Protein AF-V5IZ94-F1 (afdb_monomer_lite)

pLDDT: mean 80.49, std 11.0, range [50.66, 91.44]

Radius of gyration: 14.76 Å; chains: 1; bounding box: 39×33×31 Å

Secondary structure (DSSP, 8-state):
-HHHHHHHHH--SSHHHHHHHHHHHHHTT-HHHHHHHHHTTTT-HHHHHHHHHHHHHGGG--HHHHTT----SHHHHHHHHHHHHHHHHTTSS-HHHHHHHHHHHHHHHHHTT---HHHHHHHHHHH--

Sequence (129 aa):
QERWFSLTFKMGRERPEELVHAMCLILLKRNSEAHAKLTANSDSSIGSYLAEMVKMHGERLNGGHIGGFKATDAKTLLDIARIFTILVQERLCDKSLRDQAYLAALAASRTCGLRSLDVEEEVKQVCGP

InterPro domains:
  IPR040886 TRIF, N-terminal [PF17798] (1-129)
  IPR046946 TIR domain-containing adapter molecule 1/2 [PTHR47230] (1-129)

Organism: Ctenopharyngodon idella (NCBI:txid7959)

Structure (mmCIF, N/CA/C/O backbone):
data_AF-V5IZ94-F1
#
_entry.id   AF-V5IZ94-F1
#
loop_
_atom_site.group_PDB
_atom_site.id
_atom_site.type_symbol
_atom_site.label_atom_id
_atom_site.label_alt_id
_atom_site.label_comp_id
_atom_site.label_asym_id
_atom_site.label_entity_id
_atom_site.label_seq_id
_atom_site.pdbx_PDB_ins_code
_atom_site.Cartn_x
_atom_site.Cartn_y
_atom_site.Cartn_z
_atom_site.occupancy
_atom_site.B_iso_or_equiv
_atom_site.auth_seq_id
_atom_site.auth_comp_id
_atom_site.auth_asym_id
_atom_site.auth_atom_id
_atom_site.pdbx_PDB_model_num
ATOM 1 N N . GLN A 1 1 ? -19.495 -5.567 5.600 1.00 52.41 1 GLN A N 1
ATOM 2 C CA . GLN A 1 1 ? -18.596 -5.127 6.692 1.00 52.41 1 GLN A CA 1
ATOM 3 C C . GLN A 1 1 ? -17.881 -6.295 7.371 1.00 52.41 1 GLN A C 1
ATOM 5 O O . GLN A 1 1 ? -16.711 -6.147 7.693 1.00 52.41 1 GLN A O 1
ATOM 10 N N . GLU A 1 2 ? -18.515 -7.462 7.509 1.00 55.16 2 GLU A N 1
ATOM 11 C CA . GLU A 1 2 ? -17.943 -8.653 8.171 1.00 55.16 2 GLU A CA 1
ATOM 12 C C . GLU A 1 2 ? -16.627 -9.160 7.558 1.00 55.16 2 GLU A C 1
ATOM 14 O O . GLU A 1 2 ? -15.714 -9.546 8.277 1.00 55.16 2 GLU A O 1
ATOM 19 N N . ARG A 1 3 ? -16.475 -9.070 6.233 1.00 59.59 3 ARG A N 1
ATOM 20 C CA . ARG A 1 3 ? -15.273 -9.537 5.523 1.00 59.59 3 ARG A CA 1
ATOM 21 C C . ARG A 1 3 ? -13.995 -8.780 5.918 1.00 59.59 3 ARG A C 1
ATOM 23 O O . ARG A 1 3 ? -12.941 -9.390 6.040 1.00 59.59 3 ARG A O 1
ATOM 30 N N . TRP A 1 4 ? -14.100 -7.477 6.190 1.00 57.09 4 TRP A N 1
ATOM 31 C CA . TRP A 1 4 ? -12.976 -6.658 6.666 1.00 57.09 4 TRP A CA 1
ATOM 32 C C . TRP A 1 4 ? -12.596 -7.001 8.107 1.00 57.09 4 TRP A C 1
ATOM 34 O O . TRP A 1 4 ? -11.415 -7.078 8.426 1.00 57.09 4 TRP A O 1
ATOM 44 N N . PHE A 1 5 ? -13.590 -7.282 8.955 1.00 53.81 5 PHE A N 1
ATOM 45 C CA . PHE A 1 5 ? -13.372 -7.768 10.318 1.00 53.81 5 PHE A CA 1
ATOM 46 C C . PHE A 1 5 ? -12.667 -9.129 10.333 1.00 53.81 5 PHE A C 1
ATOM 48 O O . PHE A 1 5 ? -11.694 -9.303 11.063 1.00 53.81 5 PHE A O 1
ATOM 55 N N . SER A 1 6 ? -13.079 -10.074 9.486 1.00 57.84 6 SER A N 1
ATOM 56 C CA . SER A 1 6 ? -12.382 -11.359 9.360 1.00 57.84 6 SER A CA 1
ATOM 57 C C . SER A 1 6 ? -10.941 -11.200 8.868 1.00 57.84 6 SER A C 1
ATOM 59 O O . SER A 1 6 ? -10.069 -11.912 9.360 1.00 57.84 6 SER A O 1
ATOM 61 N N . LEU A 1 7 ? -10.670 -10.247 7.964 1.00 59.03 7 LEU A N 1
ATOM 62 C CA . LEU A 1 7 ? -9.303 -9.907 7.550 1.00 59.03 7 LEU A CA 1
ATOM 63 C C . LEU A 1 7 ? -8.458 -9.467 8.745 1.00 59.03 7 LEU A C 1
ATOM 65 O O . LEU A 1 7 ? -7.378 -10.005 8.950 1.00 59.03 7 LEU A O 1
ATOM 69 N N . THR A 1 8 ? -8.963 -8.533 9.560 1.00 56.94 8 THR A N 1
ATOM 70 C CA . THR A 1 8 ? -8.218 -8.000 10.717 1.00 56.94 8 THR A CA 1
ATOM 71 C C . THR A 1 8 ? -7.782 -9.082 11.706 1.00 56.94 8 THR A C 1
ATOM 73 O O . THR A 1 8 ? -6.750 -8.943 12.352 1.00 56.94 8 THR A O 1
ATOM 76 N N . PHE A 1 9 ? -8.541 -10.178 11.786 1.00 50.66 9 PHE A N 1
ATOM 77 C CA . PHE A 1 9 ? -8.285 -11.295 12.692 1.00 50.66 9 PHE A CA 1
ATOM 78 C C . PHE A 1 9 ? -7.297 -12.335 12.132 1.00 50.66 9 PHE A C 1
ATOM 80 O O . PHE A 1 9 ? -6.703 -13.084 12.900 1.00 50.66 9 PHE A O 1
ATOM 87 N N . LYS A 1 10 ? -7.121 -12.400 10.805 1.00 52.94 10 LYS A N 1
ATOM 88 C CA . LYS A 1 10 ? -6.275 -13.401 10.125 1.00 52.94 10 LYS A CA 1
ATOM 89 C C . LYS A 1 10 ? -4.849 -12.933 9.825 1.00 52.94 10 LYS A C 1
ATOM 91 O O . LYS A 1 10 ? -4.017 -13.754 9.462 1.00 52.94 10 LYS A O 1
ATOM 96 N N . MET A 1 11 ? -4.592 -11.634 9.930 1.00 58.84 11 MET A N 1
ATOM 97 C CA . MET A 1 11 ? -3.327 -11.002 9.545 1.00 58.84 11 MET A CA 1
ATOM 98 C C . MET A 1 11 ? -2.218 -11.366 10.540 1.00 58.84 11 MET A C 1
ATOM 100 O O . MET A 1 11 ? -2.392 -11.169 11.745 1.00 58.84 11 MET A O 1
ATOM 104 N N . GLY A 1 12 ? -1.095 -11.893 10.052 1.00 50.88 12 GLY A N 1
ATOM 105 C CA . GLY A 1 12 ? 0.112 -12.129 10.843 1.00 50.88 12 GLY A CA 1
ATOM 106 C C . GLY A 1 12 ? 0.851 -10.839 11.239 1.00 50.88 12 GLY A C 1
ATOM 107 O O . GLY A 1 12 ? 0.288 -9.741 11.277 1.00 50.88 12 GLY A O 1
ATOM 108 N N . ARG A 1 13 ? 2.129 -10.982 11.622 1.00 58.28 13 ARG A N 1
ATOM 109 C CA . ARG A 1 13 ? 2.989 -9.877 12.099 1.00 58.28 13 ARG A CA 1
ATOM 110 C C . ARG A 1 13 ? 3.839 -9.246 10.992 1.00 58.28 13 ARG A C 1
ATOM 112 O O . ARG A 1 13 ? 4.727 -8.452 11.300 1.00 58.28 13 ARG A O 1
ATOM 119 N N . GLU A 1 14 ? 3.632 -9.610 9.728 1.00 70.31 14 GLU A N 1
ATOM 120 C CA . GLU A 1 14 ? 4.438 -9.064 8.640 1.00 70.31 14 GLU A CA 1
ATOM 121 C C . GLU A 1 14 ? 3.919 -7.693 8.190 1.00 70.31 14 GLU A C 1
ATOM 123 O O . GLU A 1 14 ? 2.719 -7.419 8.164 1.00 70.31 14 GLU A O 1
ATOM 128 N N . ARG A 1 15 ? 4.845 -6.809 7.802 1.00 74.75 15 ARG A N 1
ATOM 129 C CA . ARG A 1 15 ? 4.556 -5.410 7.445 1.00 74.75 15 ARG A CA 1
ATOM 130 C C . ARG A 1 15 ? 3.404 -5.237 6.432 1.00 74.75 15 ARG A C 1
ATOM 132 O O . ARG A 1 15 ? 2.565 -4.367 6.668 1.00 74.75 15 ARG A O 1
ATOM 139 N N . PRO A 1 16 ? 3.296 -6.021 5.340 1.00 79.25 16 PRO A N 1
ATOM 140 C CA . PRO A 1 16 ? 2.183 -5.884 4.397 1.00 79.25 16 PRO A CA 1
ATOM 141 C C . PRO A 1 16 ? 0.822 -6.194 5.030 1.00 79.25 16 PRO A C 1
ATOM 143 O O . PRO A 1 16 ? -0.158 -5.507 4.752 1.00 79.25 16 PRO A O 1
ATOM 146 N N . GLU A 1 17 ? 0.761 -7.179 5.924 1.00 81.25 17 GLU A N 1
ATOM 147 C CA . GLU A 1 17 ? -0.456 -7.537 6.654 1.00 81.25 17 GLU A CA 1
ATOM 148 C C . GLU A 1 17 ? -0.843 -6.428 7.638 1.00 81.25 17 GLU A C 1
ATOM 150 O O . GLU A 1 17 ? -2.008 -6.048 7.757 1.00 81.25 17 GLU A O 1
ATOM 155 N N . GLU A 1 18 ? 0.139 -5.816 8.300 1.00 84.19 18 GLU A N 1
ATOM 156 C CA . GLU A 1 18 ? -0.121 -4.676 9.175 1.00 84.19 18 GLU A CA 1
ATOM 157 C C . GLU A 1 18 ? -0.682 -3.465 8.426 1.00 84.19 18 GLU A C 1
ATOM 159 O O . GLU A 1 18 ? -1.604 -2.811 8.927 1.00 84.19 18 GLU A O 1
ATOM 164 N N . LEU A 1 19 ? -0.175 -3.204 7.218 1.00 86.56 19 LEU A N 1
ATOM 165 C CA . LEU A 1 19 ? -0.670 -2.148 6.338 1.00 86.56 19 LEU A CA 1
ATOM 166 C C . LEU A 1 19 ? -2.098 -2.436 5.866 1.00 86.56 19 LEU A C 1
ATOM 168 O O . LEU A 1 19 ? -2.950 -1.550 5.950 1.00 86.56 19 LEU A O 1
ATOM 172 N N . VAL A 1 20 ? -2.400 -3.668 5.441 1.00 87.12 20 VAL A N 1
ATOM 173 C CA . VAL A 1 20 ? -3.773 -4.037 5.058 1.00 87.12 20 VAL A CA 1
ATOM 174 C C . VAL A 1 20 ? -4.715 -3.925 6.255 1.00 87.12 20 VAL A C 1
ATOM 176 O O . VAL A 1 20 ? -5.819 -3.390 6.120 1.00 87.12 20 VAL A O 1
ATOM 179 N N . HIS A 1 21 ? -4.289 -4.354 7.445 1.00 86.69 21 HIS A N 1
ATOM 180 C CA . HIS A 1 21 ? -5.083 -4.189 8.656 1.00 86.69 21 HIS A CA 1
ATOM 181 C C . HIS A 1 21 ? -5.380 -2.706 8.933 1.00 86.69 21 HIS A C 1
ATOM 183 O O . HIS A 1 21 ? -6.535 -2.344 9.165 1.00 86.69 21 HIS A O 1
ATOM 189 N N . ALA A 1 22 ? -4.379 -1.829 8.843 1.00 88.75 22 ALA A N 1
ATOM 190 C CA . ALA A 1 22 ? -4.588 -0.396 9.007 1.00 88.75 22 ALA A CA 1
ATOM 191 C C . ALA A 1 22 ? -5.559 0.182 7.962 1.00 88.75 22 ALA A C 1
ATOM 193 O O . ALA A 1 22 ? -6.456 0.944 8.321 1.00 88.75 22 ALA A O 1
ATOM 194 N N . MET A 1 23 ? -5.454 -0.226 6.692 1.00 87.12 23 MET A N 1
ATOM 195 C CA . MET A 1 23 ? -6.409 0.162 5.644 1.00 87.12 23 MET A CA 1
ATOM 196 C C . MET A 1 23 ? -7.840 -0.291 5.972 1.00 87.12 23 MET A C 1
ATOM 198 O O . MET A 1 23 ? -8.788 0.475 5.793 1.00 87.12 23 MET A O 1
ATOM 202 N N . CYS A 1 24 ? -8.010 -1.499 6.517 1.00 86.62 24 CYS A N 1
ATOM 203 C CA . CYS A 1 24 ? -9.313 -1.979 6.981 1.00 86.62 24 CYS A CA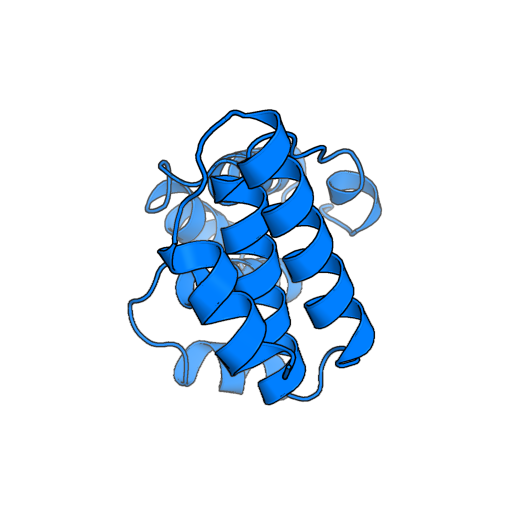 1
ATOM 204 C C . CYS A 1 24 ? -9.867 -1.096 8.109 1.00 86.62 24 CYS A C 1
ATOM 206 O O . CYS A 1 24 ? -11.041 -0.731 8.081 1.00 86.62 24 CYS A O 1
ATOM 208 N N . LEU A 1 25 ? -9.032 -0.707 9.079 1.00 88.19 25 LEU A N 1
ATOM 209 C CA . LEU A 1 25 ? -9.428 0.181 10.177 1.00 88.19 25 LEU A CA 1
ATOM 210 C C . LEU A 1 25 ? -9.865 1.567 9.673 1.00 88.19 25 LEU A C 1
ATOM 212 O O . LEU A 1 25 ? -10.862 2.097 10.168 1.00 88.19 25 LEU A O 1
ATOM 216 N N . ILE A 1 26 ? -9.200 2.116 8.648 1.00 86.56 26 ILE A N 1
ATOM 217 C CA . ILE A 1 26 ? -9.622 3.358 7.971 1.00 86.56 26 ILE A CA 1
ATOM 218 C C . ILE A 1 26 ? -11.028 3.202 7.378 1.00 86.56 26 ILE A C 1
ATOM 220 O O . ILE A 1 26 ? -11.903 4.041 7.604 1.00 86.56 26 ILE A O 1
ATOM 224 N N . LEU A 1 27 ? -11.271 2.111 6.642 1.00 83.06 27 LEU A N 1
ATOM 225 C CA . LEU A 1 27 ? -12.579 1.832 6.037 1.00 83.06 27 LEU A CA 1
ATOM 226 C C . LEU A 1 27 ? -13.681 1.643 7.090 1.00 83.06 27 LEU A C 1
ATOM 228 O O . LEU A 1 27 ? -14.825 2.033 6.862 1.00 83.06 27 LEU A O 1
ATOM 232 N N . LEU A 1 28 ? -13.332 1.092 8.254 1.00 84.50 28 LEU A N 1
ATOM 233 C CA . LEU A 1 28 ? -14.220 0.926 9.408 1.00 84.50 28 LEU A CA 1
ATOM 234 C C . LEU A 1 28 ? -14.358 2.197 10.266 1.00 84.50 28 LEU A C 1
ATOM 236 O O . LEU A 1 28 ? -14.985 2.139 11.320 1.00 84.50 28 LEU A O 1
ATOM 240 N N . LYS A 1 29 ? -13.782 3.332 9.842 1.00 85.00 29 LYS A N 1
ATOM 241 C CA . LYS A 1 29 ? -13.776 4.614 10.573 1.00 85.00 29 LYS A CA 1
ATOM 242 C C . LYS A 1 29 ? -13.111 4.553 11.957 1.00 85.00 29 LYS A C 1
ATOM 244 O O . LYS A 1 29 ? -13.259 5.468 12.761 1.00 85.00 29 LYS A O 1
ATOM 249 N N . ARG A 1 30 ? -12.286 3.534 12.217 1.00 87.00 30 ARG A N 1
ATOM 250 C CA . ARG A 1 30 ? -11.464 3.387 13.432 1.00 87.00 30 ARG A CA 1
ATOM 251 C C . ARG A 1 30 ? -10.138 4.137 13.267 1.00 87.00 30 ARG A C 1
ATOM 253 O O . ARG A 1 30 ? -9.057 3.559 13.353 1.00 87.00 30 ARG A O 1
ATOM 260 N N . ASN A 1 31 ? -10.230 5.437 12.986 1.00 87.69 31 ASN A N 1
ATOM 261 C CA . ASN A 1 31 ? -9.098 6.262 12.548 1.00 87.69 31 ASN A CA 1
ATOM 262 C C . ASN A 1 31 ? -7.958 6.332 13.575 1.00 87.69 31 ASN A C 1
ATOM 264 O O . ASN A 1 31 ? -6.796 6.283 13.187 1.00 87.69 31 ASN A O 1
ATOM 268 N N . SER A 1 32 ? -8.268 6.389 14.874 1.00 88.25 32 SER A N 1
ATOM 269 C CA . SER A 1 32 ? -7.248 6.416 15.934 1.00 88.25 32 SER A CA 1
ATOM 270 C C . SER A 1 32 ? -6.398 5.142 15.951 1.00 88.25 32 SER A C 1
ATOM 272 O O . SER A 1 32 ? -5.178 5.208 16.085 1.00 88.25 32 SER A O 1
ATOM 274 N N . GLU A 1 33 ? -7.029 3.983 15.759 1.00 89.75 33 GLU A N 1
ATOM 275 C CA . GLU A 1 33 ? -6.339 2.690 15.718 1.00 89.75 33 GLU A CA 1
ATOM 276 C C . GLU A 1 33 ? -5.554 2.514 14.420 1.00 89.75 33 GLU A C 1
ATOM 278 O O . GLU A 1 33 ? -4.411 2.061 14.449 1.00 89.75 33 GLU A O 1
ATOM 283 N N . ALA A 1 34 ? -6.132 2.939 13.291 1.00 90.12 34 ALA A N 1
ATOM 284 C CA . ALA A 1 34 ? -5.429 2.978 12.015 1.00 90.12 34 ALA A CA 1
ATOM 285 C C . ALA A 1 34 ? -4.161 3.839 12.108 1.00 90.12 34 ALA A C 1
ATOM 287 O O . ALA A 1 34 ? -3.079 3.386 11.746 1.00 90.12 34 ALA A O 1
ATOM 288 N N . HIS A 1 35 ? -4.275 5.056 12.646 1.00 90.81 35 HIS A N 1
ATOM 289 C CA . HIS A 1 35 ? -3.151 5.975 12.802 1.00 90.81 35 HIS A CA 1
ATOM 290 C C . HIS A 1 35 ? -2.063 5.398 13.712 1.00 90.81 35 HIS A C 1
ATOM 292 O O . HIS A 1 35 ? -0.881 5.457 13.371 1.00 90.81 35 HIS A O 1
ATOM 298 N N . ALA A 1 36 ? -2.442 4.816 14.855 1.00 89.69 36 ALA A N 1
ATOM 299 C CA . ALA A 1 36 ? -1.498 4.163 15.759 1.00 89.69 36 ALA A CA 1
ATOM 300 C C . ALA A 1 36 ? -0.739 3.028 15.055 1.00 89.69 36 ALA A C 1
ATOM 302 O O . ALA A 1 36 ? 0.486 2.953 15.156 1.00 89.69 36 ALA A O 1
ATOM 303 N N . LYS A 1 37 ? -1.443 2.193 14.278 1.00 88.25 37 LYS A N 1
ATOM 304 C CA . LYS A 1 37 ? -0.821 1.067 13.572 1.00 88.25 37 LYS A CA 1
ATOM 305 C C . LYS A 1 37 ? 0.097 1.507 12.427 1.00 8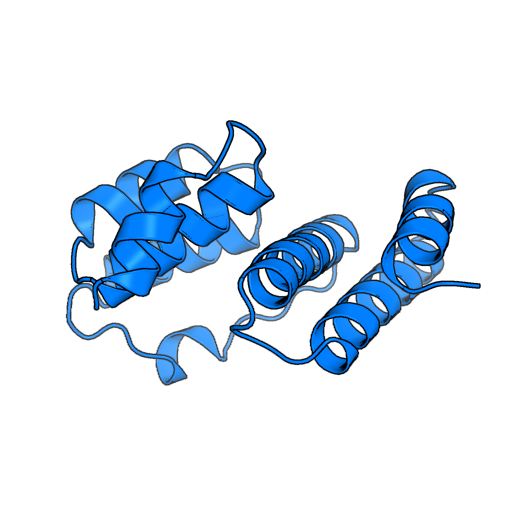8.25 37 LYS A C 1
ATOM 307 O O . LYS A 1 37 ? 1.157 0.916 12.231 1.00 88.25 37 LYS A O 1
ATOM 312 N N . LEU A 1 38 ? -0.275 2.564 11.706 1.00 88.88 38 LEU A N 1
ATOM 313 C CA . LEU A 1 38 ? 0.548 3.136 10.634 1.00 88.88 38 LEU A CA 1
ATOM 314 C C . LEU A 1 38 ? 1.800 3.823 11.181 1.00 88.88 38 LEU A C 1
ATOM 316 O O . LEU A 1 38 ? 2.875 3.674 10.611 1.00 88.88 38 LEU A O 1
ATOM 320 N N . THR A 1 39 ? 1.684 4.506 12.321 1.00 86.50 39 THR A N 1
ATOM 321 C CA . THR A 1 39 ? 2.821 5.175 12.972 1.00 86.50 39 THR A CA 1
ATOM 322 C C . THR A 1 39 ? 3.815 4.162 13.545 1.00 86.50 39 THR A C 1
ATOM 324 O O . THR A 1 39 ? 5.018 4.388 13.491 1.00 86.50 39 THR A O 1
ATOM 327 N N . ALA A 1 40 ? 3.334 3.011 14.026 1.00 84.62 40 ALA A N 1
ATOM 328 C CA . ALA A 1 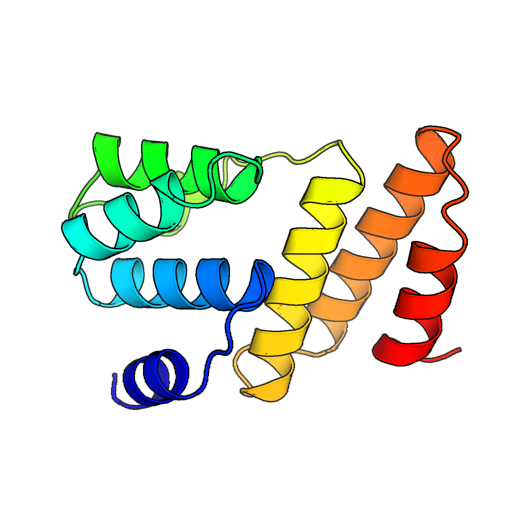40 ? 4.191 1.893 14.424 1.00 84.62 40 ALA A CA 1
ATOM 329 C C . ALA A 1 40 ? 4.964 1.266 13.240 1.00 84.62 40 ALA A C 1
ATOM 331 O O . ALA A 1 40 ? 5.954 0.574 13.458 1.00 84.62 40 ALA A O 1
ATOM 332 N N . ASN A 1 41 ? 4.544 1.537 11.997 1.00 74.75 41 ASN A N 1
ATOM 333 C CA . ASN A 1 41 ? 5.177 1.099 10.749 1.00 74.75 41 ASN A CA 1
ATOM 334 C C . ASN A 1 41 ? 5.863 2.265 10.004 1.00 74.75 41 ASN A C 1
ATOM 336 O O . ASN A 1 41 ? 5.813 2.338 8.773 1.00 74.75 41 ASN A O 1
ATOM 340 N N . SER A 1 42 ? 6.517 3.176 10.735 1.00 69.75 42 SER A N 1
ATOM 341 C CA . SER A 1 42 ? 7.144 4.398 10.193 1.00 69.75 42 SER A CA 1
ATOM 342 C C . SER A 1 42 ? 8.162 4.158 9.073 1.00 69.75 42 SER A C 1
ATOM 344 O O . SER A 1 42 ? 8.384 5.028 8.235 1.00 69.75 42 SER A O 1
ATOM 346 N N . ASP A 1 43 ? 8.751 2.964 9.012 1.00 76.06 43 ASP A N 1
ATOM 347 C CA . ASP A 1 43 ? 9.779 2.599 8.028 1.00 76.06 43 ASP A CA 1
ATOM 348 C C . ASP A 1 43 ? 9.210 2.281 6.631 1.00 76.06 43 ASP A C 1
ATOM 350 O O . ASP A 1 43 ? 9.960 1.908 5.715 1.00 76.06 43 ASP A O 1
ATOM 354 N N . SER A 1 44 ? 7.883 2.363 6.483 1.00 80.25 44 SER A N 1
ATOM 355 C CA . SER A 1 44 ? 7.153 2.222 5.227 1.00 80.25 44 SER A CA 1
ATOM 356 C C . SER A 1 44 ? 6.689 3.592 4.736 1.00 80.25 44 SER A C 1
ATOM 358 O O . SER A 1 44 ? 5.900 4.266 5.402 1.00 80.25 44 SER A O 1
ATOM 360 N N . SER A 1 45 ? 7.130 3.997 3.543 1.00 86.94 45 SER A N 1
ATOM 361 C CA . SER A 1 45 ? 6.743 5.279 2.939 1.00 86.94 45 SER A CA 1
ATOM 362 C C . SER A 1 45 ? 5.229 5.380 2.735 1.00 86.94 45 SER A C 1
ATOM 364 O O . SER A 1 45 ? 4.635 6.426 2.991 1.00 86.94 45 SER A O 1
ATOM 366 N N . ILE A 1 46 ? 4.583 4.279 2.328 1.00 86.75 46 ILE A N 1
ATOM 367 C CA . ILE A 1 46 ? 3.122 4.230 2.188 1.00 86.75 46 ILE A CA 1
ATOM 368 C C . ILE A 1 46 ? 2.421 4.242 3.550 1.00 86.75 46 ILE A C 1
ATOM 370 O O . ILE A 1 46 ? 1.400 4.909 3.698 1.00 86.75 46 ILE A O 1
ATOM 374 N N . GLY A 1 47 ? 2.988 3.571 4.559 1.00 88.88 47 GLY A N 1
ATOM 375 C CA . GLY A 1 47 ? 2.484 3.613 5.932 1.00 88.88 47 GLY A CA 1
ATOM 376 C C . GLY A 1 47 ? 2.472 5.037 6.491 1.00 88.88 47 GLY A C 1
ATOM 377 O O . GLY A 1 47 ? 1.431 5.520 6.938 1.00 88.88 47 GLY A O 1
ATOM 378 N N . SER A 1 48 ? 3.600 5.738 6.367 1.00 89.81 48 SER A N 1
ATOM 379 C CA . SER A 1 48 ? 3.743 7.136 6.785 1.00 89.81 48 SER A CA 1
ATOM 380 C C . SER A 1 48 ? 2.787 8.066 6.035 1.00 89.81 48 SER A C 1
ATOM 382 O O . SER A 1 48 ? 2.089 8.862 6.662 1.00 89.81 48 SER A O 1
ATOM 384 N N . TYR A 1 49 ? 2.670 7.920 4.711 1.00 89.69 49 TYR A N 1
ATOM 385 C CA . TYR A 1 49 ? 1.728 8.714 3.919 1.00 89.69 49 TYR A CA 1
ATOM 386 C C . TYR A 1 49 ? 0.273 8.512 4.366 1.00 89.69 49 TYR A C 1
ATOM 388 O O . TYR A 1 49 ? -0.465 9.476 4.570 1.00 89.69 49 TYR A O 1
ATOM 396 N N . LEU A 1 50 ? -0.148 7.260 4.570 1.00 89.44 50 LEU A N 1
ATOM 397 C CA . LEU A 1 50 ? -1.496 6.958 5.052 1.00 89.44 50 LEU A CA 1
ATOM 398 C C . LEU A 1 50 ? -1.730 7.509 6.464 1.00 89.44 50 LEU A C 1
ATOM 400 O O . LEU A 1 50 ? -2.826 7.998 6.733 1.00 89.44 50 LEU A O 1
ATOM 404 N N . ALA A 1 51 ? -0.725 7.476 7.348 1.00 91.44 51 ALA A N 1
ATOM 405 C CA . ALA A 1 51 ? -0.831 8.067 8.682 1.00 91.44 51 ALA A CA 1
ATOM 406 C C . ALA A 1 51 ? -1.116 9.573 8.599 1.00 91.44 51 ALA A C 1
ATOM 408 O O . ALA A 1 51 ? -2.026 10.065 9.270 1.00 91.44 51 ALA A O 1
ATOM 409 N N . GLU A 1 52 ? -0.407 10.294 7.724 1.00 91.12 52 GLU A N 1
ATOM 410 C CA . GLU A 1 52 ? -0.652 11.721 7.496 1.00 91.12 52 GLU A CA 1
ATOM 411 C C . GLU A 1 52 ? -2.048 11.989 6.931 1.00 91.12 52 GLU A C 1
ATOM 413 O O . GLU A 1 52 ? -2.740 12.890 7.411 1.00 91.12 52 GLU A O 1
ATOM 418 N N . MET A 1 53 ? -2.504 11.187 5.9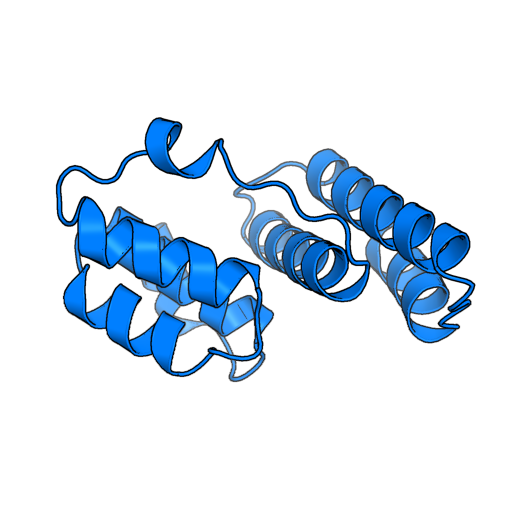65 1.00 91.00 53 MET A N 1
ATOM 419 C CA . MET A 1 53 ? -3.851 11.331 5.403 1.00 91.00 53 MET A CA 1
ATOM 420 C C . MET A 1 53 ? -4.936 11.104 6.463 1.00 91.00 53 MET A C 1
ATOM 422 O O . MET A 1 53 ? -5.905 11.865 6.532 1.00 91.00 53 MET A O 1
ATOM 426 N N . VAL A 1 54 ? -4.769 10.095 7.326 1.00 90.81 54 VAL A N 1
ATOM 427 C CA . VAL A 1 54 ? -5.681 9.836 8.452 1.00 90.81 54 VAL A CA 1
ATOM 428 C C . VAL A 1 54 ? -5.662 10.994 9.444 1.00 90.81 54 VAL A C 1
ATOM 430 O O . VAL A 1 54 ? -6.723 11.427 9.886 1.00 90.81 54 VAL A O 1
ATOM 433 N N . LYS A 1 55 ? -4.485 11.539 9.763 1.00 91.12 55 LYS A N 1
ATOM 434 C CA . LYS A 1 55 ? -4.344 12.682 10.670 1.00 91.12 55 LYS A CA 1
ATOM 435 C C . LYS A 1 55 ? -5.011 13.948 10.121 1.00 91.12 55 LYS A C 1
ATOM 437 O O . LYS A 1 55 ? -5.673 14.652 10.876 1.00 91.12 55 LYS A O 1
ATOM 442 N N . MET A 1 56 ? -4.844 14.241 8.830 1.00 89.25 56 MET A N 1
ATOM 443 C CA . MET A 1 56 ? -5.389 15.454 8.207 1.00 89.25 56 MET A CA 1
ATOM 444 C C . MET A 1 56 ? -6.895 15.383 7.962 1.00 89.25 56 MET A C 1
ATOM 446 O O . MET A 1 56 ? -7.594 16.376 8.155 1.00 89.25 56 MET A O 1
ATOM 450 N N . HIS A 1 57 ? -7.404 14.232 7.519 1.00 88.12 57 HIS A N 1
ATOM 451 C CA . HIS A 1 57 ? -8.788 14.121 7.054 1.00 88.12 57 HIS A CA 1
ATOM 452 C C . HIS A 1 57 ? -9.706 13.362 8.016 1.00 88.12 57 HIS A C 1
ATOM 454 O O . HIS A 1 57 ? -10.923 13.554 7.960 1.00 88.12 57 HIS A O 1
ATOM 460 N N . GLY A 1 58 ? -9.161 12.518 8.896 1.00 86.44 58 GLY A N 1
ATOM 461 C CA . GLY A 1 58 ? -9.921 11.739 9.873 1.00 86.44 58 GLY A CA 1
ATOM 462 C C . GLY A 1 58 ? -11.107 11.011 9.239 1.00 86.44 58 GLY A C 1
ATOM 463 O O . GLY A 1 58 ? -10.974 10.288 8.254 1.00 86.44 58 GLY A O 1
ATOM 464 N N . GLU A 1 59 ? -12.308 11.249 9.762 1.00 84.44 59 GLU A N 1
ATOM 465 C CA . GLU A 1 59 ? -13.541 10.627 9.262 1.00 84.44 59 GLU A CA 1
ATOM 466 C C . GLU A 1 59 ? -13.908 11.020 7.826 1.00 84.44 59 GLU A C 1
ATOM 468 O O . GLU A 1 59 ? -14.609 10.263 7.147 1.00 84.44 59 GLU A O 1
ATOM 473 N N . ARG A 1 60 ? -13.411 12.163 7.337 1.00 85.38 60 ARG A N 1
ATOM 474 C CA . ARG A 1 60 ? -13.633 12.636 5.962 1.00 85.38 60 ARG A CA 1
ATOM 475 C C . ARG A 1 60 ? -12.701 11.969 4.953 1.00 85.38 60 ARG A C 1
ATOM 477 O O . ARG A 1 60 ? -12.876 12.178 3.752 1.00 85.38 60 ARG A O 1
ATOM 484 N N . LEU A 1 61 ? -11.740 11.165 5.414 1.00 84.19 61 LEU A N 1
ATOM 485 C CA . LEU A 1 61 ? -10.839 10.430 4.538 1.00 84.19 61 LEU A CA 1
ATOM 486 C C . LEU A 1 61 ? -11.637 9.524 3.586 1.00 84.19 61 LEU A C 1
ATOM 488 O O . LEU A 1 61 ? -12.577 8.826 3.980 1.00 84.19 61 LEU A O 1
ATOM 492 N N . ASN A 1 62 ? -11.257 9.566 2.311 1.00 80.06 62 ASN A N 1
ATOM 493 C CA . ASN A 1 62 ? -11.870 8.819 1.216 1.00 80.06 62 ASN A CA 1
ATOM 494 C C . ASN A 1 62 ? -10.811 8.545 0.134 1.00 80.06 62 ASN A C 1
ATOM 496 O O . ASN A 1 62 ? -9.713 9.100 0.199 1.00 80.06 62 ASN A O 1
ATOM 500 N N . GLY A 1 63 ? -11.140 7.715 -0.861 1.00 73.81 63 GLY A N 1
ATOM 501 C CA . GLY A 1 63 ? -10.187 7.298 -1.897 1.00 73.81 63 GLY A CA 1
ATOM 502 C C . GLY A 1 63 ? -9.573 8.448 -2.707 1.00 73.81 63 GLY A C 1
ATOM 503 O O . GLY A 1 63 ? -8.420 8.348 -3.114 1.00 73.81 63 GLY A O 1
ATOM 504 N N . GLY A 1 64 ? -10.286 9.568 -2.876 1.00 76.25 64 GLY A N 1
ATOM 505 C CA . GLY A 1 64 ? -9.782 10.737 -3.602 1.00 76.25 64 GLY A CA 1
ATOM 506 C C . GLY A 1 64 ? -8.608 11.426 -2.903 1.00 76.25 64 GLY A C 1
ATOM 507 O O . GLY A 1 64 ? -7.699 11.908 -3.570 1.00 76.25 64 GLY A O 1
ATOM 508 N N . HIS A 1 65 ? -8.573 11.404 -1.570 1.00 79.31 65 HIS A N 1
ATOM 509 C CA . HIS A 1 65 ? -7.464 11.966 -0.791 1.00 79.31 65 HIS A CA 1
ATOM 510 C C . HIS A 1 65 ? -6.179 11.128 -0.898 1.00 79.31 65 HIS A C 1
ATOM 512 O O . HIS A 1 65 ? -5.086 11.657 -0.740 1.00 79.31 65 HIS A O 1
ATOM 518 N N . ILE A 1 66 ? -6.307 9.828 -1.183 1.00 79.75 66 ILE A N 1
ATOM 519 C CA . ILE A 1 66 ? -5.186 8.875 -1.227 1.00 79.75 66 ILE A CA 1
ATOM 520 C C . ILE A 1 66 ? -4.581 8.793 -2.642 1.00 79.75 66 ILE A C 1
ATOM 522 O O . ILE A 1 66 ? -3.421 8.422 -2.807 1.00 79.75 66 ILE A O 1
ATOM 526 N N . GLY A 1 67 ? -5.334 9.190 -3.675 1.00 77.94 67 GLY A N 1
ATOM 527 C CA . GLY A 1 67 ? -4.913 9.111 -5.080 1.00 77.94 67 GLY A CA 1
ATOM 528 C C . GLY A 1 67 ? -3.696 9.969 -5.456 1.00 77.94 67 GLY A C 1
ATOM 529 O O . GLY A 1 67 ? -3.176 9.829 -6.559 1.00 77.94 67 GLY A O 1
ATOM 530 N N . GLY A 1 68 ? -3.229 10.846 -4.561 1.00 79.69 68 GLY A N 1
ATOM 531 C CA . GLY A 1 68 ? -2.030 11.662 -4.763 1.00 79.69 68 GLY A CA 1
ATOM 532 C C . GLY A 1 68 ? -0.709 10.935 -4.494 1.00 79.69 68 GLY A C 1
ATOM 533 O O . GLY A 1 68 ? 0.349 11.486 -4.801 1.00 79.69 68 GLY A O 1
ATOM 534 N N . PHE A 1 69 ? -0.742 9.725 -3.926 1.00 84.44 69 PHE A N 1
ATOM 535 C CA . PHE A 1 69 ? 0.475 8.990 -3.596 1.00 84.44 69 PHE A CA 1
ATOM 536 C C . PHE A 1 69 ? 1.255 8.581 -4.850 1.00 84.44 69 PHE A C 1
ATOM 538 O O . PHE A 1 69 ? 0.723 7.928 -5.748 1.00 84.44 69 PHE A O 1
ATOM 545 N N . LYS A 1 70 ? 2.545 8.923 -4.890 1.00 83.38 70 LYS A N 1
ATOM 546 C CA . LYS A 1 70 ? 3.472 8.501 -5.944 1.00 83.38 70 LYS A CA 1
ATOM 547 C C . LYS A 1 70 ? 4.687 7.845 -5.307 1.00 83.38 70 LYS A C 1
ATOM 549 O O . LYS A 1 70 ? 5.520 8.530 -4.723 1.00 83.38 70 LYS A O 1
ATOM 554 N N . ALA A 1 71 ? 4.785 6.527 -5.440 1.00 81.06 71 ALA A N 1
ATOM 555 C CA . ALA A 1 71 ? 5.978 5.783 -5.061 1.00 81.06 71 ALA A CA 1
ATOM 556 C C . ALA A 1 71 ? 6.944 5.715 -6.247 1.00 81.06 71 ALA A C 1
ATOM 558 O O . ALA A 1 71 ? 6.543 5.365 -7.357 1.00 81.06 71 ALA A O 1
ATOM 559 N N . THR A 1 72 ? 8.209 6.045 -6.007 1.00 76.12 72 THR A N 1
ATOM 560 C CA . THR A 1 72 ? 9.284 5.935 -7.006 1.00 76.12 72 THR A CA 1
ATOM 561 C C . THR A 1 72 ? 10.352 4.925 -6.606 1.00 76.12 72 THR A C 1
ATOM 563 O O . THR A 1 72 ? 11.107 4.475 -7.463 1.00 76.12 72 THR A O 1
ATOM 566 N N . ASP A 1 73 ? 10.412 4.537 -5.331 1.00 83.06 73 ASP A N 1
ATOM 567 C CA . ASP A 1 73 ? 11.375 3.563 -4.840 1.00 83.06 73 ASP A CA 1
ATOM 568 C C . ASP A 1 73 ? 10.827 2.129 -4.896 1.00 83.06 73 ASP A C 1
ATOM 570 O O . ASP A 1 73 ? 9.645 1.859 -4.656 1.00 83.06 73 ASP A O 1
ATOM 574 N N . ALA A 1 74 ? 11.721 1.187 -5.197 1.00 82.62 74 ALA A N 1
ATOM 575 C CA . ALA A 1 74 ? 11.374 -0.220 -5.369 1.00 82.62 74 ALA A CA 1
ATOM 576 C C . ALA A 1 74 ? 10.820 -0.869 -4.091 1.00 82.62 74 ALA A C 1
ATOM 578 O O . ALA A 1 74 ? 9.967 -1.747 -4.179 1.00 82.62 74 ALA A O 1
ATOM 579 N N . LYS A 1 75 ? 11.272 -0.434 -2.906 1.00 82.25 75 LYS A N 1
ATOM 580 C CA . LYS A 1 75 ? 10.851 -1.005 -1.618 1.00 82.25 75 LYS A CA 1
ATOM 581 C C . LYS A 1 75 ? 9.381 -0.692 -1.342 1.00 82.25 75 LYS A C 1
ATOM 583 O O . LYS A 1 75 ? 8.614 -1.597 -1.031 1.00 82.25 75 LYS A O 1
ATOM 588 N N . THR A 1 76 ? 8.974 0.562 -1.513 1.00 85.44 76 THR A N 1
ATOM 589 C CA . THR A 1 76 ? 7.577 0.980 -1.365 1.00 85.44 76 THR A CA 1
ATOM 590 C C . THR A 1 76 ? 6.685 0.298 -2.399 1.00 85.44 76 THR A C 1
ATOM 592 O O . THR A 1 76 ? 5.598 -0.165 -2.063 1.00 85.44 76 THR A O 1
ATOM 595 N N . LEU A 1 77 ? 7.138 0.194 -3.652 1.00 88.44 77 LEU A N 1
ATOM 596 C CA . LEU A 1 77 ? 6.388 -0.510 -4.696 1.00 88.44 77 LEU A CA 1
ATOM 597 C C . LEU A 1 77 ? 6.239 -2.008 -4.392 1.00 88.44 77 LEU A C 1
ATOM 599 O O . LEU A 1 77 ? 5.181 -2.576 -4.652 1.00 88.44 77 LEU A O 1
ATOM 603 N N . LEU A 1 78 ? 7.252 -2.637 -3.791 1.00 85.75 78 LEU A N 1
ATOM 604 C CA . LEU A 1 78 ? 7.178 -4.028 -3.349 1.00 85.75 78 LEU A CA 1
ATOM 605 C C . LEU A 1 78 ? 6.207 -4.209 -2.173 1.00 85.75 78 LEU A C 1
ATOM 607 O O . LEU A 1 78 ? 5.405 -5.140 -2.191 1.00 85.75 78 LEU A O 1
ATOM 611 N N . ASP A 1 79 ? 6.212 -3.303 -1.190 1.00 86.25 79 ASP A N 1
ATOM 612 C CA . ASP A 1 79 ? 5.216 -3.301 -0.107 1.00 86.25 79 ASP A CA 1
ATOM 613 C C . ASP A 1 79 ? 3.786 -3.206 -0.682 1.00 86.25 79 ASP A C 1
ATOM 615 O O . ASP A 1 79 ? 2.897 -3.949 -0.262 1.00 86.25 79 ASP A O 1
ATOM 619 N N . ILE A 1 80 ? 3.568 -2.360 -1.698 1.00 89.06 80 ILE A N 1
ATOM 620 C CA . ILE A 1 80 ? 2.284 -2.260 -2.416 1.00 89.06 80 ILE A CA 1
ATOM 621 C C . ILE A 1 80 ? 1.942 -3.571 -3.132 1.00 89.06 80 ILE A C 1
ATOM 623 O O . ILE A 1 80 ? 0.808 -4.041 -3.045 1.00 89.06 80 ILE A O 1
ATOM 627 N N . ALA A 1 81 ? 2.901 -4.186 -3.822 1.00 90.00 81 ALA A N 1
ATOM 628 C CA . ALA A 1 81 ? 2.685 -5.450 -4.518 1.00 90.00 81 ALA A CA 1
ATOM 629 C C . ALA A 1 81 ? 2.268 -6.574 -3.551 1.00 90.00 81 ALA A C 1
ATOM 631 O O . ALA A 1 81 ? 1.310 -7.304 -3.814 1.00 90.00 81 ALA A O 1
ATOM 632 N N . ARG A 1 82 ? 2.905 -6.641 -2.378 1.00 88.62 82 ARG A N 1
ATOM 633 C CA . ARG A 1 82 ? 2.558 -7.584 -1.304 1.00 88.62 82 ARG A CA 1
ATOM 634 C C . ARG A 1 82 ? 1.184 -7.303 -0.693 1.00 88.62 82 ARG A C 1
ATOM 636 O O . ARG A 1 82 ? 0.441 -8.244 -0.419 1.00 88.62 82 ARG A O 1
ATOM 643 N N . ILE A 1 83 ? 0.795 -6.034 -0.551 1.00 88.94 83 ILE A N 1
ATOM 644 C CA . ILE A 1 83 ? -0.580 -5.653 -0.183 1.00 88.94 83 ILE A CA 1
ATOM 645 C C . ILE A 1 83 ? -1.575 -6.225 -1.199 1.00 88.94 83 ILE A C 1
ATOM 647 O O . ILE A 1 83 ? -2.546 -6.874 -0.808 1.00 88.94 83 ILE A O 1
ATOM 651 N N . PHE A 1 84 ? -1.321 -6.058 -2.500 1.00 88.50 84 PHE A N 1
ATOM 652 C CA . PHE A 1 84 ? -2.171 -6.648 -3.534 1.00 88.50 84 PHE A CA 1
ATOM 653 C C . PHE A 1 84 ? -2.200 -8.180 -3.465 1.00 88.50 84 PHE A C 1
ATOM 655 O O . PHE A 1 84 ? -3.256 -8.761 -3.697 1.00 88.50 84 PHE A O 1
ATOM 662 N N . THR A 1 85 ? -1.108 -8.853 -3.090 1.00 87.75 85 THR A N 1
ATOM 663 C CA . THR A 1 85 ? -1.114 -10.312 -2.867 1.00 87.75 85 THR A CA 1
ATOM 664 C C . THR A 1 85 ? -2.140 -10.721 -1.816 1.00 87.75 85 THR A C 1
ATOM 666 O O . THR A 1 85 ? -2.956 -11.605 -2.082 1.00 87.75 85 THR A O 1
ATOM 669 N N . ILE A 1 86 ? -2.154 -10.044 -0.666 1.00 86.81 86 ILE A N 1
ATOM 670 C CA . ILE A 1 86 ? -3.115 -10.307 0.415 1.00 86.81 86 ILE A CA 1
ATOM 671 C C . ILE A 1 86 ? -4.547 -10.024 -0.061 1.00 86.81 86 ILE A C 1
ATOM 673 O O . ILE A 1 86 ? -5.459 -10.823 0.156 1.00 86.81 86 ILE A O 1
ATOM 677 N N . LEU A 1 87 ? -4.756 -8.913 -0.772 1.00 85.81 87 LEU A N 1
ATOM 678 C CA . LEU A 1 87 ? -6.072 -8.562 -1.307 1.00 85.81 87 LEU A CA 1
ATOM 679 C C . LEU A 1 87 ? -6.576 -9.582 -2.346 1.00 85.81 87 LEU A C 1
ATOM 681 O O . LEU A 1 87 ? -7.768 -9.896 -2.349 1.00 85.81 87 LEU A O 1
ATOM 685 N N . VAL A 1 88 ? -5.702 -10.140 -3.192 1.00 87.62 88 VAL A N 1
ATOM 686 C CA . VAL A 1 88 ? -6.051 -11.213 -4.142 1.00 87.62 88 VAL A CA 1
ATOM 687 C C . VAL A 1 88 ? -6.416 -12.499 -3.401 1.00 87.62 88 VAL A C 1
ATOM 689 O O . VAL A 1 88 ? -7.432 -13.114 -3.730 1.00 87.62 88 VAL A O 1
ATOM 692 N N . GLN A 1 89 ? -5.632 -12.900 -2.392 1.00 85.19 89 GLN A N 1
ATOM 693 C CA . GLN A 1 89 ? -5.916 -14.088 -1.571 1.00 85.19 89 GLN A CA 1
ATOM 694 C C . GLN A 1 89 ? -7.304 -14.002 -0.929 1.00 85.19 89 GLN A C 1
ATOM 696 O O . GLN A 1 89 ? -8.068 -14.968 -0.925 1.00 85.19 89 GLN A O 1
ATOM 701 N N . GLU A 1 90 ? -7.669 -12.806 -0.483 1.00 80.75 90 GLU A N 1
ATOM 702 C CA . GLU A 1 90 ? -8.968 -12.525 0.111 1.00 80.75 90 GLU A CA 1
ATOM 703 C C . GLU A 1 90 ? -10.052 -12.182 -0.923 1.00 80.75 90 GLU A C 1
ATOM 705 O O . GLU A 1 90 ? -11.169 -11.841 -0.540 1.00 80.75 90 GLU A O 1
ATOM 710 N N . ARG A 1 91 ? -9.774 -12.313 -2.232 1.00 82.31 91 ARG A N 1
ATOM 711 C CA . ARG A 1 91 ? -10.679 -12.072 -3.379 1.00 82.31 91 ARG A CA 1
ATOM 712 C C . ARG A 1 91 ? -11.262 -10.653 -3.438 1.00 82.31 91 ARG A C 1
ATOM 714 O O . ARG A 1 91 ? -12.437 -10.471 -3.774 1.00 82.31 91 ARG A O 1
ATOM 721 N N . LEU A 1 92 ? -10.482 -9.661 -3.023 1.00 81.31 92 LEU A N 1
ATOM 722 C CA . LEU A 1 92 ? -10.852 -8.242 -2.987 1.00 81.31 92 LEU A CA 1
ATOM 723 C C . LEU A 1 92 ? -10.336 -7.461 -4.201 1.00 81.31 92 LEU A C 1
ATOM 725 O O . LEU A 1 92 ? -10.864 -6.394 -4.501 1.00 81.31 92 LEU A O 1
ATOM 729 N N . CYS A 1 93 ? -9.344 -7.993 -4.911 1.00 85.06 93 CYS A N 1
ATOM 730 C CA . CYS A 1 93 ? -8.863 -7.445 -6.174 1.00 85.06 93 CYS A CA 1
ATOM 731 C C . CYS A 1 93 ? -8.505 -8.559 -7.164 1.00 85.06 93 CYS A C 1
ATOM 733 O O . CYS A 1 93 ? -8.337 -9.720 -6.786 1.00 85.06 93 CYS A O 1
ATOM 735 N N . ASP A 1 94 ? -8.390 -8.188 -8.438 1.00 87.62 94 ASP A N 1
ATOM 736 C CA . ASP A 1 94 ? -7.992 -9.102 -9.504 1.00 87.62 94 ASP A CA 1
ATOM 737 C C . ASP A 1 94 ? -6.483 -9.400 -9.458 1.00 87.62 94 ASP A C 1
ATOM 739 O O . ASP A 1 94 ? -5.676 -8.546 -9.076 1.00 87.62 94 ASP A O 1
ATOM 743 N N . LYS A 1 95 ? -6.099 -10.610 -9.880 1.00 88.31 95 LYS A N 1
ATOM 744 C CA . LYS A 1 95 ? -4.696 -11.043 -9.959 1.00 88.31 95 LYS A CA 1
ATOM 745 C C . LYS A 1 95 ? -3.863 -10.121 -10.863 1.00 88.31 95 LYS A C 1
ATOM 747 O O . LYS A 1 95 ? -2.706 -9.857 -10.553 1.00 88.31 95 LYS A O 1
ATOM 752 N N . SER A 1 96 ? -4.463 -9.565 -11.917 1.00 89.69 96 SER A N 1
ATOM 753 C CA . SER A 1 96 ? -3.808 -8.626 -12.835 1.00 89.69 96 SER A CA 1
ATOM 754 C C . SER A 1 96 ? -3.287 -7.363 -12.146 1.00 89.69 96 SER A C 1
ATOM 756 O O . SER A 1 96 ? -2.206 -6.895 -12.491 1.00 89.69 96 SER A O 1
ATOM 758 N N . LEU A 1 97 ? -3.996 -6.835 -11.140 1.00 89.00 97 LEU A N 1
ATOM 759 C CA . LEU A 1 97 ? -3.558 -5.644 -10.397 1.00 89.00 97 LEU A CA 1
ATOM 760 C C . LEU A 1 97 ? -2.334 -5.938 -9.528 1.00 89.00 97 LEU A C 1
ATOM 762 O O . LEU A 1 97 ? -1.407 -5.133 -9.459 1.00 89.00 97 LEU A O 1
ATOM 766 N N . ARG A 1 98 ? -2.303 -7.121 -8.910 1.00 91.06 98 ARG A N 1
ATOM 767 C CA . ARG A 1 98 ? -1.132 -7.606 -8.177 1.00 91.06 98 ARG A CA 1
ATOM 768 C C . ARG A 1 98 ? 0.066 -7.764 -9.108 1.00 91.06 98 ARG A C 1
ATOM 770 O O . ARG A 1 98 ? 1.150 -7.290 -8.786 1.00 91.06 98 ARG A O 1
ATOM 777 N N . ASP A 1 99 ? -0.135 -8.387 -10.265 1.00 90.12 99 ASP A N 1
ATOM 778 C CA . ASP A 1 99 ? 0.944 -8.634 -11.224 1.00 90.12 99 ASP A CA 1
ATOM 779 C C . ASP A 1 99 ? 1.499 -7.313 -11.788 1.00 90.12 99 ASP A C 1
ATOM 781 O O . ASP A 1 99 ? 2.713 -7.140 -11.882 1.00 90.12 99 ASP A O 1
ATOM 785 N N . GLN A 1 100 ? 0.639 -6.322 -12.050 1.00 90.56 100 GLN A N 1
ATOM 786 C CA . GLN A 1 100 ? 1.063 -4.965 -12.415 1.00 90.56 100 GLN A CA 1
ATOM 787 C C . GLN A 1 100 ? 1.894 -4.288 -11.317 1.00 90.56 100 GLN A C 1
ATOM 789 O O . GLN A 1 100 ? 2.905 -3.655 -11.623 1.00 90.56 100 GLN A O 1
ATOM 794 N N . ALA A 1 101 ? 1.505 -4.431 -10.048 1.00 90.56 101 ALA A N 1
ATOM 795 C CA . ALA A 1 101 ? 2.257 -3.865 -8.931 1.00 90.56 101 ALA A CA 1
ATOM 796 C C . ALA A 1 101 ? 3.656 -4.498 -8.801 1.00 90.56 101 ALA A C 1
ATOM 798 O O . ALA A 1 101 ? 4.644 -3.782 -8.630 1.00 90.56 101 ALA A O 1
ATOM 799 N N . TYR A 1 102 ? 3.763 -5.819 -8.967 1.00 89.31 102 TYR A N 1
ATOM 800 C CA . TYR A 1 102 ? 5.046 -6.530 -8.986 1.00 89.31 102 TYR A CA 1
ATOM 801 C C . TYR A 1 102 ? 5.928 -6.125 -10.172 1.00 89.31 102 TYR A C 1
ATOM 803 O O . TYR A 1 102 ? 7.125 -5.893 -9.997 1.00 89.31 102 TYR A O 1
ATOM 811 N N . LEU A 1 103 ? 5.351 -5.967 -11.367 1.00 89.56 103 LEU A N 1
ATOM 812 C CA . LEU A 1 103 ? 6.079 -5.473 -12.538 1.00 89.56 103 LEU A CA 1
ATOM 813 C C . LEU A 1 103 ? 6.599 -4.045 -12.331 1.00 89.56 103 LEU A C 1
ATOM 815 O O . LEU A 1 103 ? 7.731 -3.749 -12.713 1.00 89.56 103 LEU A O 1
ATOM 819 N N . ALA A 1 104 ? 5.815 -3.170 -11.696 1.00 89.56 104 ALA A N 1
ATOM 820 C CA . ALA A 1 104 ? 6.252 -1.818 -11.357 1.00 89.56 104 ALA A CA 1
ATOM 821 C C . ALA A 1 104 ? 7.410 -1.829 -10.344 1.00 89.56 104 ALA A C 1
ATOM 823 O O . ALA A 1 104 ? 8.402 -1.123 -10.540 1.00 89.56 104 ALA A O 1
ATOM 824 N N . ALA A 1 105 ? 7.328 -2.667 -9.305 1.00 88.31 105 ALA A N 1
ATOM 825 C CA . ALA A 1 105 ? 8.406 -2.843 -8.331 1.00 88.31 105 ALA A CA 1
ATOM 826 C C . ALA A 1 105 ? 9.695 -3.369 -8.987 1.00 88.31 105 ALA A C 1
ATOM 828 O O . ALA A 1 105 ? 10.786 -2.866 -8.711 1.00 88.31 105 ALA A O 1
ATOM 829 N N . LEU A 1 106 ? 9.565 -4.329 -9.907 1.00 87.31 106 LEU A N 1
ATOM 830 C CA . LEU A 1 106 ? 10.681 -4.885 -10.669 1.00 87.31 106 LEU A CA 1
ATOM 831 C C . LEU A 1 106 ? 11.310 -3.862 -11.627 1.00 87.31 106 LEU A C 1
ATOM 833 O O . LEU A 1 106 ? 12.531 -3.807 -11.774 1.00 87.31 106 LEU A O 1
ATOM 837 N N . ALA A 1 107 ? 10.499 -3.036 -12.288 1.00 87.25 107 ALA A N 1
ATOM 838 C CA . ALA A 1 107 ? 11.010 -1.962 -13.134 1.00 87.25 107 ALA A CA 1
ATOM 839 C C . ALA A 1 107 ? 11.818 -0.953 -12.303 1.00 87.25 107 ALA A C 1
ATOM 841 O O . ALA A 1 107 ? 12.950 -0.630 -12.660 1.00 87.25 107 ALA A O 1
ATOM 842 N N . ALA A 1 108 ? 11.281 -0.528 -11.155 1.00 86.00 108 ALA A N 1
ATOM 843 C CA . ALA A 1 108 ? 11.961 0.397 -10.254 1.00 86.00 108 ALA A CA 1
ATOM 844 C C . ALA A 1 108 ? 13.265 -0.182 -9.680 1.00 86.00 108 ALA A C 1
ATOM 846 O O . ALA A 1 108 ? 14.267 0.532 -9.607 1.00 86.00 108 ALA A O 1
ATOM 847 N N . SER A 1 109 ? 13.298 -1.473 -9.321 1.00 84.44 109 SER A N 1
ATOM 848 C CA . SER A 1 109 ? 14.518 -2.111 -8.801 1.00 84.44 109 SER A CA 1
ATOM 849 C C . SER A 1 109 ? 15.640 -2.112 -9.844 1.00 84.44 109 SER A C 1
ATOM 851 O O . SER A 1 109 ? 16.774 -1.726 -9.547 1.00 84.44 109 SER A O 1
ATOM 853 N N . ARG A 1 110 ? 15.302 -2.423 -11.103 1.00 83.06 110 ARG A N 1
ATOM 854 C CA . ARG A 1 110 ? 16.233 -2.375 -12.239 1.00 83.06 110 ARG A CA 1
ATOM 855 C C . ARG A 1 110 ? 16.747 -0.963 -12.508 1.00 83.06 110 ARG A C 1
ATOM 857 O O . ARG A 1 110 ? 17.946 -0.797 -12.722 1.00 83.06 110 ARG A O 1
ATOM 864 N N . THR A 1 111 ? 15.876 0.046 -12.473 1.00 78.88 111 THR A N 1
ATOM 865 C C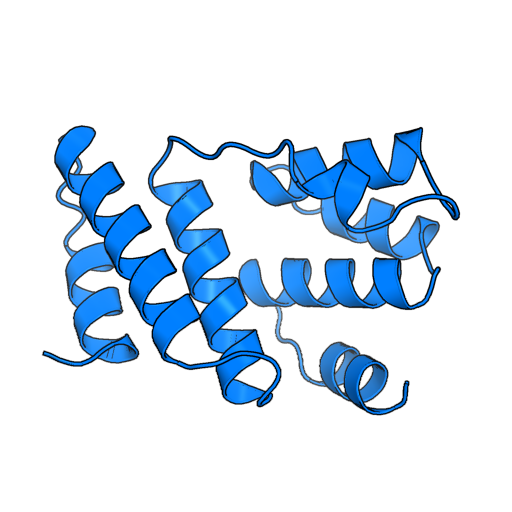A . THR A 1 111 ? 16.259 1.451 -12.700 1.00 78.88 111 THR A CA 1
ATOM 866 C C . THR A 1 111 ? 17.189 1.985 -11.609 1.00 78.88 111 THR A C 1
ATOM 868 O O . THR A 1 111 ? 18.112 2.734 -11.916 1.00 78.88 111 THR A O 1
ATOM 871 N N . CYS A 1 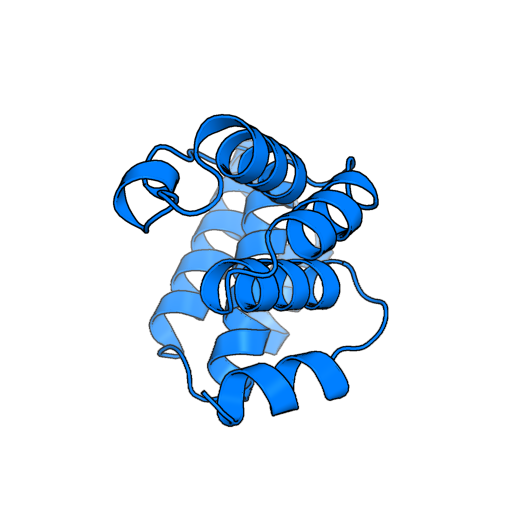112 ? 17.016 1.562 -10.355 1.00 69.19 112 CYS A N 1
ATOM 872 C CA . CYS A 1 112 ? 17.903 1.940 -9.251 1.00 69.19 112 CYS A CA 1
ATOM 873 C C . CYS A 1 112 ? 19.235 1.162 -9.217 1.00 69.19 112 CYS A C 1
ATOM 875 O O . CYS A 1 112 ? 20.001 1.326 -8.270 1.00 69.19 112 CYS A O 1
ATOM 877 N N . GLY A 1 113 ? 19.519 0.294 -10.197 1.00 62.22 113 GLY A N 1
ATOM 878 C CA . GLY A 1 113 ? 20.736 -0.532 -10.228 1.00 62.22 113 GLY A CA 1
ATOM 879 C C . GLY A 1 113 ? 20.772 -1.641 -9.168 1.00 62.22 113 GLY A C 1
ATOM 880 O O . GLY A 1 113 ? 21.716 -2.429 -9.120 1.00 62.22 113 GLY A O 1
ATOM 881 N N . LEU A 1 114 ? 19.726 -1.749 -8.349 1.00 60.03 114 LEU A N 1
ATOM 882 C CA . LEU A 1 114 ? 19.525 -2.815 -7.384 1.00 60.03 114 LEU A CA 1
ATOM 883 C C . LEU A 1 114 ? 18.835 -3.972 -8.108 1.00 60.03 114 LEU A C 1
ATOM 885 O O . LEU A 1 114 ? 17.620 -4.146 -8.020 1.00 60.03 114 LEU A O 1
ATOM 889 N N . ARG A 1 115 ? 19.614 -4.803 -8.812 1.00 57.56 115 ARG A N 1
ATOM 890 C CA . ARG A 1 115 ? 19.188 -6.175 -9.133 1.00 57.56 115 ARG A CA 1
ATOM 891 C C . ARG A 1 115 ? 19.085 -6.957 -7.824 1.00 57.56 115 ARG A C 1
ATOM 893 O O . ARG A 1 115 ? 19.953 -7.759 -7.497 1.00 57.56 115 ARG A O 1
ATOM 900 N N . SER A 1 116 ? 18.058 -6.674 -7.034 1.00 59.19 116 SER A N 1
ATOM 901 C CA . SER A 1 116 ? 17.716 -7.525 -5.908 1.00 59.19 116 SER A CA 1
ATOM 902 C C . SER A 1 116 ? 17.155 -8.806 -6.514 1.00 59.19 116 SER A C 1
ATOM 904 O O . SER A 1 116 ? 16.027 -8.826 -7.007 1.00 59.19 116 SER A O 1
ATOM 906 N N . LEU A 1 117 ? 17.995 -9.846 -6.543 1.00 59.53 117 LEU A N 1
ATOM 907 C CA . LEU A 1 117 ? 17.615 -11.221 -6.882 1.00 59.53 117 LEU A CA 1
ATOM 908 C C . LEU A 1 117 ? 16.332 -11.633 -6.146 1.00 59.53 117 LEU A C 1
ATOM 910 O O . LEU A 1 117 ? 15.499 -12.324 -6.722 1.00 59.53 117 LEU A O 1
ATOM 914 N N . ASP A 1 118 ? 16.137 -11.119 -4.931 1.00 68.31 118 ASP A N 1
ATOM 915 C CA . ASP A 1 118 ? 14.960 -11.372 -4.104 1.00 68.31 118 ASP A CA 1
ATOM 916 C C . ASP A 1 118 ? 13.659 -10.871 -4.754 1.00 68.31 118 ASP A C 1
ATOM 918 O O . ASP A 1 118 ? 12.647 -11.560 -4.694 1.00 68.31 118 ASP A O 1
ATOM 922 N N . VAL A 1 119 ? 13.673 -9.714 -5.435 1.00 73.56 119 VAL A N 1
ATOM 923 C CA . VAL A 1 119 ? 12.479 -9.185 -6.125 1.00 73.56 119 VAL A CA 1
ATOM 924 C C . VAL A 1 119 ? 12.145 -10.021 -7.356 1.00 73.56 119 VAL A C 1
ATOM 926 O O . VAL A 1 119 ? 10.980 -10.319 -7.591 1.00 73.56 119 VAL A O 1
ATOM 929 N N . GLU A 1 120 ? 13.141 -10.413 -8.154 1.00 77.81 120 GLU A N 1
ATOM 930 C CA . GLU A 1 120 ? 12.901 -11.249 -9.340 1.00 77.81 120 GLU A CA 1
ATOM 931 C C . GLU A 1 120 ? 12.393 -12.643 -8.968 1.00 77.81 120 GLU A C 1
ATOM 933 O O . GLU A 1 120 ? 11.498 -13.167 -9.632 1.00 77.81 120 GLU A O 1
ATOM 938 N N . GLU A 1 121 ? 12.939 -13.228 -7.904 1.00 78.00 121 GLU A N 1
ATOM 939 C CA . GLU A 1 121 ? 12.508 -14.528 -7.401 1.00 78.00 121 GLU A CA 1
ATOM 940 C C . GLU A 1 121 ? 11.089 -14.461 -6.822 1.00 78.00 121 GLU A C 1
ATOM 942 O O . GLU A 1 121 ? 10.243 -15.286 -7.168 1.00 78.00 121 GLU A O 1
ATOM 947 N N . GLU A 1 122 ? 10.777 -13.433 -6.027 1.00 80.38 122 GLU A N 1
ATOM 948 C CA . GLU A 1 122 ? 9.428 -13.231 -5.490 1.00 80.38 122 GLU A CA 1
ATOM 949 C C . GLU A 1 122 ? 8.399 -13.011 -6.610 1.00 80.38 122 GLU A C 1
ATOM 951 O O . GLU A 1 122 ? 7.324 -13.612 -6.586 1.00 80.38 122 GLU A O 1
ATOM 956 N N . VAL A 1 123 ? 8.731 -12.220 -7.639 1.00 82.31 123 VAL A N 1
ATOM 957 C CA . VAL A 1 123 ? 7.857 -12.018 -8.808 1.00 82.31 123 VAL A CA 1
ATOM 958 C C . VAL A 1 123 ? 7.550 -13.353 -9.488 1.00 82.31 123 VAL A C 1
ATOM 960 O O . VAL A 1 123 ? 6.384 -13.636 -9.755 1.00 82.31 123 VAL A O 1
ATOM 963 N N . LYS A 1 124 ? 8.554 -14.206 -9.724 1.00 82.81 124 LYS A N 1
ATOM 964 C CA . LYS A 1 124 ? 8.338 -15.529 -10.338 1.00 82.81 124 LYS A CA 1
ATOM 965 C C . LYS A 1 124 ? 7.460 -16.430 -9.476 1.00 82.81 124 LYS A C 1
ATOM 967 O O . LYS A 1 124 ? 6.578 -17.106 -10.000 1.00 82.81 124 LYS A O 1
ATOM 972 N N . GLN A 1 125 ? 7.679 -16.432 -8.162 1.00 81.19 125 GLN A N 1
ATOM 973 C CA . GLN A 1 125 ? 6.892 -17.237 -7.226 1.00 81.19 125 GLN A CA 1
ATOM 974 C C . GLN A 1 125 ? 5.428 -16.785 -7.160 1.00 81.19 125 GLN A C 1
ATOM 976 O O . GLN A 1 125 ? 4.524 -17.617 -7.082 1.00 81.19 125 GLN A O 1
ATOM 981 N N . VAL A 1 126 ? 5.179 -15.473 -7.198 1.00 78.44 126 VAL A N 1
ATOM 982 C CA . VAL A 1 126 ? 3.842 -14.905 -6.992 1.00 78.44 126 VAL A CA 1
ATOM 983 C C . VAL A 1 126 ? 3.065 -14.770 -8.302 1.00 78.44 126 VAL A C 1
ATOM 985 O O . VAL A 1 126 ? 1.893 -15.165 -8.371 1.00 78.44 126 VAL A O 1
ATOM 988 N N . CYS A 1 127 ? 3.678 -14.208 -9.342 1.00 80.12 127 CYS A N 1
ATOM 989 C CA . CYS A 1 127 ? 3.051 -13.936 -10.639 1.00 80.12 127 CYS A CA 1
ATOM 990 C C . CYS A 1 127 ? 3.093 -15.148 -11.581 1.00 80.12 127 CYS A C 1
ATOM 992 O O . CYS A 1 127 ? 2.154 -15.338 -12.358 1.00 80.12 127 CYS A O 1
ATOM 994 N N . GLY A 1 128 ? 4.094 -16.016 -11.428 1.00 74.75 128 GLY A N 1
ATOM 995 C CA . GLY A 1 128 ? 4.414 -17.093 -12.362 1.00 74.75 128 GLY A CA 1
ATOM 996 C C . GLY A 1 128 ? 5.623 -16.746 -13.244 1.00 74.75 128 GLY A C 1
ATOM 997 O O . GLY A 1 128 ? 6.116 -15.617 -13.176 1.00 74.75 128 GLY A O 1
ATOM 998 N N . PRO A 1 129 ? 6.130 -17.721 -14.022 1.00 63.41 129 PRO A N 1
ATOM 999 C CA . PRO A 1 129 ? 7.242 -17.519 -14.952 1.00 63.41 129 PRO A CA 1
ATOM 1000 C C . PRO A 1 129 ? 6.915 -16.548 -16.093 1.00 63.41 129 PRO A C 1
ATOM 1002 O O . PRO A 1 129 ? 5.727 -16.454 -16.483 1.00 63.41 129 PRO A O 1
#

Foldseek 3Di:
DVLLVVLLVPFDPDPLSLLSNLVSCVVVLVLVVSLVSLVVVVVAPLSVVVNVLCVVQRNNDDPVSSVPDDDLALVNLVSVLVNVLSCVVSVNDDLVVSLVSLVSSVVSCVVVVNPPVVSVVVSCVRVND